Protein AF-A0A146GC69-F1 (afdb_monomer_lite)

Sequence (75 aa):
MTDREMVLELVAKLPEDVTIREIIEEIQFLAGLDAALEGVKAGRVMSENDLRHQMRQWLSSGSEGNLAFRVDKPR

Secondary structure (DSSP, 8-state):
--HHHHHHHHHHHS-TT--HHHHHHHHHHHHHHHHHHHHHHTT-PPPHHHHHHHHHHHHH-SSS-------PPP-

Foldseek 3Di:
DDLVVVLVVVVVPDDPPDDPLVSVLVSVVVVVVVVVVVCVVVVNDDDPVRVVVVVCCSVVCSDPDDPPPPPDDDD

Radius of gyration: 14.59 Å; chains: 1; bounding box: 34×21×38 Å

Structure (mmCIF, N/CA/C/O backbone):
data_AF-A0A146GC69-F1
#
_entry.id   AF-A0A146GC69-F1
#
loop_
_atom_site.group_PDB
_atom_site.id
_atom_site.type_symbol
_atom_site.label_atom_id
_atom_site.label_alt_id
_atom_site.label_comp_id
_atom_site.label_asym_id
_atom_site.label_entity_id
_atom_site.label_seq_id
_atom_site.pdbx_PDB_ins_code
_atom_site.Cartn_x
_atom_site.Cartn_y
_atom_site.Cartn_z
_atom_site.occupancy
_atom_site.B_iso_or_equiv
_atom_site.auth_seq_id
_atom_site.auth_comp_id
_atom_site.auth_asym_id
_atom_site.auth_atom_id
_atom_site.pdbx_PDB_model_num
ATOM 1 N N . MET A 1 1 ? -11.912 -2.856 -12.556 1.00 69.62 1 MET A N 1
ATOM 2 C CA . MET A 1 1 ? -12.121 -2.366 -11.184 1.00 69.62 1 MET A CA 1
ATOM 3 C C . MET A 1 1 ? -11.598 -0.946 -11.140 1.00 69.62 1 MET A C 1
ATOM 5 O O . MET A 1 1 ? -10.586 -0.677 -11.775 1.00 69.62 1 MET A O 1
ATOM 9 N N . THR A 1 2 ? -12.324 -0.045 -10.501 1.00 89.38 2 THR A N 1
ATOM 10 C CA . THR A 1 2 ? -11.911 1.345 -10.278 1.00 89.38 2 THR A CA 1
ATOM 11 C C . THR A 1 2 ? -11.072 1.453 -9.005 1.00 89.38 2 THR A C 1
ATOM 13 O O . THR A 1 2 ? -11.216 0.624 -8.105 1.00 89.38 2 THR A O 1
ATOM 16 N N . ASP A 1 3 ? -10.265 2.507 -8.877 1.00 85.00 3 ASP A N 1
ATOM 17 C CA . ASP A 1 3 ? -9.475 2.772 -7.662 1.00 85.00 3 ASP A CA 1
ATOM 18 C C . ASP A 1 3 ? -10.357 2.800 -6.407 1.00 85.00 3 ASP A C 1
ATOM 20 O O . ASP A 1 3 ? -10.003 2.269 -5.357 1.00 85.00 3 ASP A O 1
ATOM 24 N N . ARG A 1 4 ? -11.569 3.351 -6.539 1.00 90.00 4 ARG A N 1
ATOM 25 C CA . ARG A 1 4 ? -12.564 3.389 -5.465 1.00 90.00 4 ARG A CA 1
ATOM 26 C C . ARG A 1 4 ? -13.002 1.992 -5.028 1.00 90.00 4 ARG A C 1
ATOM 28 O O . ARG A 1 4 ? -13.115 1.744 -3.833 1.00 90.00 4 ARG A O 1
ATOM 35 N N . GLU A 1 5 ? -13.290 1.102 -5.973 1.00 92.06 5 GLU A N 1
ATOM 36 C CA . GLU A 1 5 ? -13.693 -0.279 -5.671 1.00 92.06 5 GLU A CA 1
ATOM 37 C C . GLU A 1 5 ? -12.555 -1.054 -4.999 1.00 92.06 5 GLU A C 1
ATOM 39 O O . GLU A 1 5 ? -12.792 -1.750 -4.017 1.00 92.06 5 GLU A O 1
ATOM 44 N N . MET A 1 6 ? -11.319 -0.863 -5.462 1.00 87.56 6 MET A N 1
ATOM 45 C CA . MET A 1 6 ? -10.132 -1.494 -4.884 1.00 87.56 6 MET A CA 1
ATOM 46 C C . MET A 1 6 ? -9.884 -1.051 -3.435 1.00 87.56 6 MET A C 1
ATOM 48 O O . MET A 1 6 ? -9.645 -1.889 -2.568 1.00 87.56 6 MET A O 1
ATOM 52 N N . VAL A 1 7 ? -9.998 0.251 -3.147 1.00 89.62 7 VAL A N 1
ATOM 53 C CA . VAL A 1 7 ? -9.854 0.777 -1.779 1.00 89.62 7 VAL A CA 1
ATOM 54 C C . VAL A 1 7 ? -10.962 0.257 -0.862 1.00 89.62 7 VAL A C 1
ATOM 56 O O . VAL A 1 7 ? -10.691 -0.112 0.277 1.00 89.62 7 VAL A O 1
ATOM 59 N N . LEU A 1 8 ? -12.206 0.188 -1.345 1.00 93.19 8 LEU A N 1
ATOM 60 C CA . LEU A 1 8 ? -13.316 -0.361 -0.560 1.00 93.19 8 LEU A CA 1
ATOM 61 C C . LEU A 1 8 ? -13.102 -1.841 -0.229 1.00 93.19 8 LEU A C 1
ATOM 63 O O . LEU A 1 8 ? -13.351 -2.252 0.902 1.00 93.19 8 LEU A O 1
ATOM 67 N N . GLU A 1 9 ? -12.612 -2.631 -1.185 1.00 92.25 9 GLU A N 1
ATOM 68 C CA . GLU A 1 9 ? -12.270 -4.031 -0.941 1.00 92.25 9 GLU A CA 1
ATOM 69 C C . GLU A 1 9 ? -11.104 -4.208 0.029 1.00 92.25 9 GLU A C 1
ATOM 71 O O . GLU A 1 9 ? -11.133 -5.144 0.827 1.00 92.25 9 GLU A O 1
ATOM 76 N N . LEU A 1 10 ? -10.086 -3.346 -0.045 1.00 89.81 10 LEU A N 1
ATOM 77 C CA . LEU A 1 10 ? -8.982 -3.344 0.910 1.00 89.81 10 LEU A CA 1
ATOM 78 C C . LEU A 1 10 ? -9.530 -3.118 2.319 1.00 89.81 10 LEU A C 1
ATOM 80 O O . LEU A 1 10 ? -9.348 -3.967 3.184 1.00 89.81 10 LEU A O 1
ATOM 84 N N . VAL A 1 11 ? -10.255 -2.015 2.524 1.00 90.88 11 VAL A N 1
ATOM 85 C CA . VAL A 1 11 ? -10.789 -1.642 3.841 1.00 90.88 11 VAL A CA 1
ATOM 86 C C . VAL A 1 11 ? -11.718 -2.723 4.394 1.00 90.88 11 VAL A C 1
ATOM 88 O O . VAL A 1 11 ? -11.652 -3.027 5.578 1.00 90.88 11 VAL A O 1
ATOM 91 N N . ALA A 1 12 ? -12.530 -3.361 3.546 1.00 92.88 12 ALA A N 1
ATOM 92 C CA . ALA A 1 12 ? -13.420 -4.445 3.961 1.00 92.88 12 ALA A CA 1
ATOM 93 C C . ALA A 1 12 ? -12.692 -5.720 4.438 1.00 92.88 12 ALA A C 1
ATOM 95 O O . ALA A 1 12 ? -13.309 -6.550 5.102 1.00 92.88 12 ALA A O 1
ATOM 96 N N . LYS A 1 13 ? -11.415 -5.906 4.077 1.00 91.94 13 LYS A N 1
ATOM 97 C CA . LYS A 1 13 ? -10.592 -7.071 4.451 1.00 91.94 13 LYS A CA 1
ATOM 98 C C . LYS A 1 13 ? -9.667 -6.792 5.640 1.00 91.94 13 LYS A C 1
ATOM 100 O O . LYS A 1 13 ? -9.018 -7.725 6.112 1.00 91.94 13 LYS A O 1
ATOM 105 N N . LEU A 1 14 ? -9.573 -5.542 6.095 1.00 91.62 14 LEU A N 1
ATOM 106 C CA . LEU A 1 14 ? -8.726 -5.177 7.227 1.00 91.62 14 LEU A CA 1
ATOM 107 C C . LEU A 1 14 ? -9.358 -5.610 8.564 1.00 91.62 14 LEU A C 1
ATOM 109 O O . LEU A 1 14 ? -10.583 -5.713 8.660 1.00 91.62 14 LEU A O 1
ATOM 113 N N . PRO A 1 15 ? -8.539 -5.865 9.599 1.00 92.56 15 PRO A N 1
ATOM 114 C CA . PRO A 1 15 ? -9.018 -6.135 10.954 1.00 92.56 15 PRO A CA 1
ATOM 115 C C . PRO A 1 15 ? -9.865 -4.988 11.527 1.00 92.56 15 PRO A C 1
ATOM 117 O O . PRO A 1 15 ? -9.666 -3.829 11.173 1.00 92.56 15 PRO A O 1
ATOM 120 N N . GLU A 1 16 ? -10.777 -5.287 12.457 1.00 90.88 16 GLU A N 1
ATOM 121 C CA . GLU A 1 16 ? -11.627 -4.263 13.094 1.00 90.88 16 GLU A CA 1
ATOM 122 C C . GLU A 1 16 ? -10.844 -3.275 13.977 1.00 90.88 16 GLU A C 1
ATOM 124 O O . GLU A 1 16 ? -11.305 -2.158 14.210 1.00 90.88 16 GLU A O 1
ATOM 129 N N . ASP A 1 17 ? -9.670 -3.671 14.471 1.00 93.50 17 ASP A N 1
ATOM 130 C CA . ASP A 1 17 ? -8.781 -2.866 15.313 1.00 93.50 17 ASP A CA 1
ATOM 131 C C . ASP A 1 17 ? -7.778 -2.021 14.514 1.00 93.50 17 ASP A C 1
ATOM 133 O O . ASP A 1 17 ? -6.974 -1.299 15.110 1.00 93.50 17 ASP A O 1
ATOM 137 N N . VAL A 1 18 ? -7.850 -2.064 13.179 1.00 94.00 18 VAL A N 1
ATOM 138 C CA . VAL A 1 18 ? -6.978 -1.273 12.311 1.00 94.00 18 VAL A CA 1
ATOM 139 C C . VAL A 1 18 ? -7.198 0.223 12.537 1.00 94.00 18 VAL A C 1
ATOM 141 O O . VAL A 1 18 ? -8.319 0.742 12.571 1.00 94.00 18 VAL A O 1
ATOM 144 N N . THR A 1 19 ? -6.105 0.958 12.668 1.00 94.31 19 THR A N 1
ATOM 145 C CA . THR A 1 19 ? -6.148 2.409 12.797 1.00 94.31 19 THR A CA 1
ATOM 146 C C . THR A 1 19 ? -6.260 3.075 11.430 1.00 94.31 19 THR A C 1
ATOM 148 O O . THR A 1 19 ? -5.814 2.563 10.405 1.00 94.31 19 THR A O 1
ATOM 151 N N . ILE A 1 20 ? -6.777 4.307 11.407 1.00 91.31 20 ILE A N 1
ATOM 152 C CA . ILE A 1 20 ? -6.808 5.126 10.183 1.00 91.31 20 ILE A CA 1
ATOM 153 C C . ILE A 1 20 ? -5.403 5.29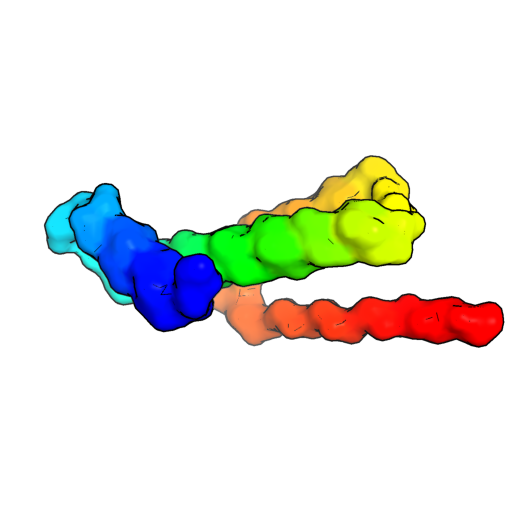4 9.580 1.00 91.31 20 ILE A C 1
ATOM 155 O O . ILE A 1 20 ? -5.267 5.383 8.362 1.00 91.31 20 ILE A O 1
ATOM 159 N N . ARG A 1 21 ? -4.354 5.326 10.412 1.00 90.19 21 ARG A N 1
ATOM 160 C CA . ARG A 1 21 ? -2.971 5.443 9.939 1.00 90.19 21 ARG A CA 1
ATOM 161 C C . ARG A 1 21 ? -2.547 4.214 9.137 1.00 90.19 21 ARG A C 1
ATOM 163 O O . ARG A 1 21 ? -2.060 4.377 8.027 1.00 90.19 21 ARG A O 1
ATOM 170 N N . GLU A 1 22 ? -2.799 3.023 9.662 1.00 87.25 22 GLU A N 1
ATOM 171 C CA . GLU A 1 22 ? -2.473 1.762 8.983 1.00 87.25 22 GLU A CA 1
ATOM 172 C C . GLU A 1 22 ? -3.280 1.603 7.686 1.00 87.25 22 GLU A C 1
ATOM 174 O O . GLU A 1 22 ? -2.737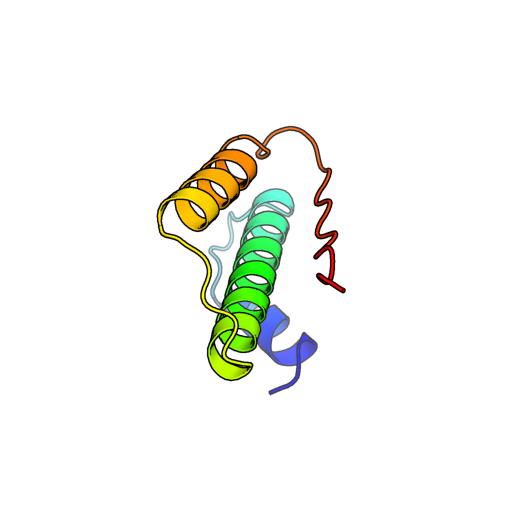 1.186 6.668 1.00 87.25 22 GLU A O 1
ATOM 179 N N . ILE A 1 23 ? -4.547 2.044 7.665 1.00 90.12 23 ILE A N 1
ATOM 180 C CA . ILE A 1 23 ? -5.346 2.083 6.426 1.00 90.12 23 ILE A CA 1
ATOM 181 C C . ILE A 1 23 ? -4.662 2.952 5.358 1.00 90.12 23 ILE A C 1
ATOM 183 O O . ILE A 1 23 ? -4.605 2.576 4.187 1.00 90.12 23 ILE A O 1
ATOM 187 N N . ILE A 1 24 ? -4.154 4.128 5.741 1.00 90.81 24 ILE A N 1
ATOM 188 C CA . ILE A 1 24 ? -3.458 5.032 4.815 1.00 90.81 24 ILE A CA 1
ATO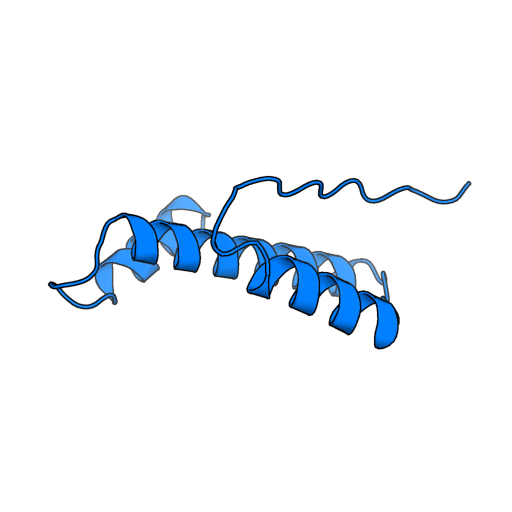M 189 C C . ILE A 1 24 ? -2.169 4.388 4.296 1.00 90.81 24 ILE A C 1
ATOM 191 O O . ILE A 1 24 ? -1.897 4.478 3.099 1.00 90.81 24 ILE A O 1
ATOM 195 N N . GLU A 1 25 ? -1.397 3.740 5.168 1.00 87.69 25 GLU A N 1
ATOM 196 C CA . GLU A 1 25 ? -0.156 3.049 4.800 1.00 87.69 25 GLU A CA 1
ATOM 197 C C . GLU A 1 25 ? -0.416 1.937 3.774 1.00 87.69 25 GLU A C 1
ATOM 199 O O . GLU A 1 25 ? 0.278 1.865 2.757 1.00 87.69 25 GLU A O 1
ATOM 204 N N . GLU A 1 26 ? -1.476 1.148 3.957 1.00 86.62 26 GLU A N 1
ATOM 205 C CA . GLU A 1 26 ? -1.850 0.095 3.008 1.00 86.62 26 GLU A CA 1
ATOM 206 C C . GLU A 1 26 ? -2.337 0.640 1.658 1.00 86.62 26 GLU A C 1
ATOM 208 O O . GLU A 1 26 ? -1.986 0.124 0.594 1.00 86.62 26 GLU A O 1
ATOM 213 N N . ILE A 1 27 ? -3.099 1.737 1.658 1.00 90.00 27 ILE A N 1
ATOM 214 C CA . ILE A 1 27 ? -3.507 2.394 0.406 1.00 90.00 27 ILE A CA 1
ATOM 215 C C . ILE A 1 27 ? -2.279 2.929 -0.344 1.00 90.00 27 ILE A C 1
ATOM 217 O O . ILE A 1 27 ? -2.185 2.785 -1.566 1.00 90.00 27 ILE A O 1
ATOM 221 N N . GLN A 1 28 ? -1.322 3.527 0.370 1.00 86.00 28 GLN A N 1
ATOM 222 C CA . GLN A 1 28 ? -0.068 4.000 -0.220 1.00 86.00 28 GLN A CA 1
ATOM 223 C C . GLN A 1 28 ? 0.760 2.843 -0.788 1.00 86.00 28 GLN A C 1
ATOM 225 O O . GLN A 1 28 ? 1.357 2.986 -1.858 1.00 86.00 28 GLN A O 1
ATOM 230 N N . PHE A 1 29 ? 0.747 1.690 -0.119 1.00 8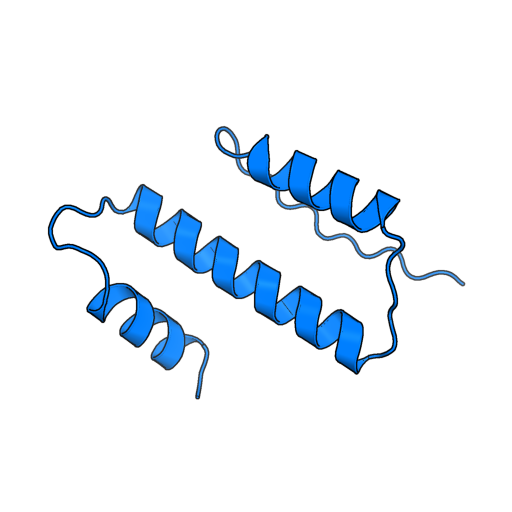4.56 29 PHE A N 1
ATOM 231 C CA . PHE A 1 29 ? 1.375 0.465 -0.602 1.00 84.56 29 PHE A CA 1
ATOM 232 C C . PHE A 1 29 ? 0.781 -0.027 -1.916 1.00 84.56 29 PHE A C 1
ATOM 234 O O . PHE A 1 29 ? 1.525 -0.252 -2.876 1.00 84.56 29 PHE A O 1
ATOM 241 N N . LEU A 1 30 ? -0.546 -0.107 -2.010 1.00 85.75 30 LEU A N 1
ATOM 242 C CA . LEU A 1 30 ? -1.214 -0.493 -3.252 1.00 85.75 30 LEU A CA 1
ATOM 243 C C . LEU A 1 30 ? -0.927 0.482 -4.400 1.00 85.75 30 LEU A C 1
ATOM 245 O O . LEU A 1 30 ? -0.618 0.042 -5.507 1.00 85.75 30 LEU A O 1
ATOM 249 N N . ALA A 1 31 ? -0.966 1.791 -4.139 1.00 84.44 31 ALA A N 1
ATOM 250 C CA . ALA A 1 31 ? -0.655 2.800 -5.152 1.00 84.44 31 ALA A CA 1
ATOM 251 C C . ALA A 1 31 ? 0.793 2.680 -5.666 1.00 84.44 31 ALA A C 1
ATOM 253 O O . ALA A 1 31 ? 1.047 2.807 -6.865 1.00 84.44 31 ALA A O 1
ATOM 254 N N . GLY A 1 32 ? 1.746 2.396 -4.771 1.00 81.00 32 GLY A N 1
ATOM 255 C CA . GLY A 1 32 ? 3.143 2.158 -5.137 1.00 81.00 32 GLY A CA 1
ATOM 256 C C . GLY A 1 32 ? 3.327 0.912 -6.009 1.00 81.00 32 GLY A C 1
ATOM 257 O O . GLY A 1 32 ? 4.073 0.951 -6.991 1.00 81.00 32 GLY A O 1
ATOM 258 N N . LEU A 1 33 ? 2.624 -0.180 -5.690 1.00 82.69 33 LEU A N 1
ATOM 259 C CA . LEU A 1 33 ? 2.648 -1.402 -6.496 1.00 82.69 33 LEU A CA 1
ATOM 260 C C . LEU A 1 33 ? 2.065 -1.192 -7.893 1.00 82.69 33 LEU A C 1
ATOM 262 O O . LEU A 1 33 ? 2.658 -1.656 -8.869 1.00 82.69 33 LEU A O 1
ATOM 266 N N . ASP A 1 34 ? 0.937 -0.492 -8.006 1.00 81.06 34 ASP A N 1
ATOM 267 C CA . ASP A 1 34 ? 0.303 -0.253 -9.303 1.00 81.06 34 ASP A CA 1
ATOM 268 C C . ASP A 1 34 ? 1.208 0.593 -10.212 1.00 81.06 34 ASP A C 1
ATOM 270 O O . ASP A 1 34 ? 1.504 0.202 -11.343 1.00 81.06 34 ASP A O 1
ATOM 274 N N . ALA A 1 35 ? 1.801 1.662 -9.670 1.00 78.25 35 ALA A N 1
ATOM 275 C CA . ALA A 1 35 ? 2.778 2.480 -10.386 1.00 78.25 35 ALA A CA 1
ATOM 276 C C . ALA A 1 35 ? 4.018 1.678 -10.835 1.00 78.25 35 ALA A C 1
ATOM 278 O O . ALA A 1 35 ? 4.531 1.873 -11.943 1.00 78.25 35 ALA A O 1
ATOM 279 N N . ALA A 1 36 ? 4.504 0.751 -10.004 1.00 76.75 36 ALA A N 1
ATOM 280 C CA . ALA A 1 36 ? 5.611 -0.131 -10.369 1.00 76.75 36 ALA A CA 1
ATOM 281 C C . ALA A 1 36 ? 5.228 -1.082 -11.517 1.00 76.75 36 ALA A C 1
ATOM 283 O O . ALA A 1 36 ? 5.995 -1.244 -12.471 1.00 76.75 36 ALA A O 1
ATOM 284 N N . LEU A 1 37 ? 4.027 -1.668 -11.469 1.00 79.06 37 LEU A N 1
ATOM 285 C CA . LEU A 1 37 ? 3.501 -2.537 -12.525 1.00 79.06 37 LEU A CA 1
ATOM 286 C C . LEU A 1 37 ? 3.303 -1.782 -13.843 1.00 79.06 37 LEU A C 1
ATOM 288 O O . LEU A 1 37 ? 3.637 -2.308 -14.907 1.00 79.06 37 LEU A O 1
ATOM 292 N N . GLU A 1 38 ? 2.808 -0.546 -13.798 1.00 78.12 38 GLU A N 1
ATOM 293 C CA . GLU A 1 38 ? 2.739 0.329 -14.971 1.00 78.12 38 GLU A CA 1
ATOM 294 C C . GLU A 1 38 ? 4.127 0.663 -15.527 1.00 78.12 38 GLU A C 1
ATOM 296 O O . GLU A 1 38 ? 4.325 0.684 -16.745 1.00 78.12 38 GLU A O 1
ATOM 301 N N . GLY A 1 39 ? 5.113 0.883 -14.651 1.00 72.75 39 GLY A N 1
ATOM 302 C CA . GLY A 1 39 ? 6.517 1.043 -15.023 1.00 72.75 39 GLY A CA 1
ATOM 303 C C . GLY A 1 39 ? 7.031 -0.137 -15.850 1.00 72.75 39 GLY A C 1
ATOM 304 O O . GLY A 1 39 ? 7.521 0.061 -16.964 1.00 72.75 39 GLY A O 1
ATOM 305 N N . VAL A 1 40 ? 6.821 -1.358 -15.353 1.00 74.88 40 VAL A N 1
ATOM 306 C CA . VAL A 1 40 ? 7.208 -2.601 -16.038 1.00 74.88 40 VAL A CA 1
ATOM 307 C C . VAL A 1 40 ? 6.476 -2.761 -17.374 1.00 74.88 40 VAL A C 1
ATOM 309 O O . VAL A 1 40 ? 7.116 -3.029 -18.391 1.00 74.88 40 VAL A O 1
ATOM 312 N N . LYS A 1 41 ? 5.152 -2.547 -17.408 1.00 71.06 41 LYS A N 1
ATOM 313 C CA . LYS A 1 41 ? 4.344 -2.624 -18.644 1.00 71.06 41 LYS A CA 1
ATOM 314 C C . LYS A 1 41 ? 4.808 -1.630 -19.709 1.00 71.06 41 LYS A C 1
ATOM 316 O O . LYS A 1 41 ? 4.785 -1.949 -20.893 1.00 71.06 41 LYS A O 1
ATOM 321 N N . ALA A 1 42 ? 5.255 -0.445 -19.298 1.00 75.06 42 ALA A N 1
ATOM 322 C CA . ALA A 1 42 ? 5.787 0.582 -20.191 1.00 75.06 42 ALA A CA 1
ATOM 323 C C . ALA A 1 42 ? 7.224 0.296 -20.680 1.00 75.06 42 ALA A C 1
ATOM 325 O O . ALA A 1 42 ? 7.822 1.151 -21.333 1.00 75.06 42 ALA A O 1
ATOM 326 N N . GLY A 1 43 ? 7.806 -0.863 -20.344 1.00 70.31 43 GLY A N 1
ATOM 327 C CA . GLY A 1 43 ? 9.188 -1.209 -20.681 1.00 70.31 43 GLY A CA 1
ATOM 328 C C . GLY A 1 43 ? 10.228 -0.406 -19.896 1.00 70.31 43 GLY A C 1
ATOM 329 O O . GLY A 1 43 ? 11.406 -0.413 -20.251 1.00 70.31 43 GLY A O 1
ATOM 330 N N . ARG A 1 44 ? 9.816 0.297 -18.831 1.00 65.94 44 ARG A N 1
ATOM 331 C CA . ARG A 1 44 ? 10.734 1.000 -17.934 1.00 65.94 44 ARG A CA 1
ATOM 332 C C . ARG A 1 44 ? 11.278 -0.007 -16.933 1.00 65.94 44 ARG A C 1
ATOM 334 O O . ARG A 1 44 ? 10.597 -0.400 -15.990 1.00 65.94 44 ARG A O 1
ATOM 341 N N . VAL A 1 45 ? 12.513 -0.433 -17.166 1.00 63.16 45 VAL A N 1
ATOM 342 C CA . VAL A 1 45 ? 13.247 -1.323 -16.267 1.00 63.16 45 VAL A CA 1
ATOM 343 C C . VAL A 1 45 ? 14.089 -0.448 -15.342 1.00 63.16 45 VAL A C 1
ATOM 345 O O . VAL A 1 45 ? 14.923 0.320 -15.816 1.00 63.16 45 VAL A O 1
ATOM 348 N N . MET A 1 46 ? 13.844 -0.525 -14.035 1.00 65.25 46 MET A N 1
ATOM 349 C CA . MET A 1 46 ? 14.721 0.085 -13.032 1.00 65.25 46 MET A CA 1
ATOM 350 C C . MET A 1 46 ? 15.807 -0.913 -12.625 1.00 65.25 46 MET A C 1
ATOM 352 O O . MET A 1 46 ? 15.576 -2.124 -12.654 1.00 65.25 46 MET A O 1
ATOM 356 N N . SER A 1 47 ? 16.995 -0.429 -12.260 1.00 69.94 47 SER A N 1
ATOM 357 C CA . SER A 1 47 ? 18.048 -1.318 -11.768 1.00 69.94 47 SER A CA 1
ATOM 358 C C . SER A 1 47 ? 17.716 -1.835 -10.361 1.00 69.94 47 SER A C 1
ATOM 360 O O . SER A 1 47 ? 16.973 -1.198 -9.612 1.00 69.94 47 SER A O 1
ATOM 362 N N . GLU A 1 48 ? 18.293 -2.974 -9.959 1.00 62.34 48 GLU A N 1
ATOM 363 C CA . GLU A 1 48 ? 18.129 -3.510 -8.595 1.00 62.34 48 GLU A CA 1
ATOM 364 C C . GLU A 1 48 ? 18.536 -2.479 -7.523 1.00 62.34 48 GLU A C 1
ATOM 366 O O . GLU A 1 48 ? 17.917 -2.387 -6.462 1.00 62.34 48 GLU A O 1
ATOM 371 N N . ASN A 1 49 ? 19.553 -1.662 -7.811 1.00 68.44 49 ASN A N 1
ATOM 372 C CA . ASN A 1 49 ? 20.004 -0.606 -6.910 1.00 68.44 49 ASN A CA 1
ATOM 373 C C . ASN A 1 49 ? 18.970 0.514 -6.756 1.00 68.44 49 ASN A C 1
ATOM 375 O O . ASN A 1 49 ? 18.763 0.978 -5.631 1.00 68.44 49 ASN A O 1
ATOM 379 N N . ASP A 1 50 ? 18.304 0.905 -7.844 1.00 67.12 50 ASP A N 1
ATOM 380 C CA . ASP A 1 50 ? 17.249 1.924 -7.822 1.00 67.12 50 ASP A CA 1
ATOM 381 C C . ASP A 1 50 ? 16.034 1.422 -7.042 1.00 67.12 50 ASP A C 1
ATOM 383 O O . ASP A 1 50 ? 15.525 2.123 -6.165 1.00 67.12 50 ASP A O 1
ATOM 387 N N . LEU A 1 51 ? 15.652 0.161 -7.273 1.00 72.62 51 LEU A N 1
ATOM 388 C CA . LEU A 1 51 ? 14.586 -0.504 -6.531 1.00 72.62 51 LEU A CA 1
ATOM 389 C C . LEU A 1 51 ? 14.900 -0.544 -5.030 1.00 72.62 51 LEU A C 1
ATOM 391 O O . LEU A 1 51 ? 14.092 -0.120 -4.205 1.00 72.62 51 LEU A O 1
ATOM 395 N N . ARG A 1 52 ? 16.104 -0.993 -4.651 1.00 69.62 52 ARG A N 1
ATOM 396 C CA . ARG A 1 52 ? 16.530 -1.033 -3.243 1.00 69.62 52 ARG A CA 1
ATOM 397 C C . ARG A 1 52 ? 16.594 0.357 -2.617 1.00 69.62 52 ARG A C 1
ATOM 399 O O . ARG A 1 52 ? 16.323 0.495 -1.426 1.00 69.62 52 ARG A O 1
ATOM 406 N N . HIS A 1 53 ? 16.984 1.381 -3.372 1.00 71.56 53 HIS A N 1
ATOM 407 C CA . HIS A 1 53 ? 17.023 2.753 -2.874 1.00 71.56 53 HIS A CA 1
ATOM 408 C C . HIS A 1 53 ? 15.615 3.298 -2.619 1.00 71.56 53 HIS A C 1
ATOM 410 O O . HIS A 1 53 ? 15.377 3.844 -1.544 1.00 71.56 53 HIS A O 1
ATOM 416 N N . GLN A 1 54 ? 14.673 3.062 -3.533 1.00 69.56 54 GLN A N 1
ATOM 417 C CA . GLN A 1 54 ? 13.270 3.445 -3.361 1.00 69.56 54 GLN A CA 1
ATOM 418 C C . GLN A 1 54 ? 12.595 2.694 -2.211 1.00 69.56 54 GLN A C 1
ATOM 420 O O . GLN A 1 54 ? 11.955 3.323 -1.373 1.00 69.56 54 GLN A O 1
ATOM 425 N N . MET A 1 55 ? 12.804 1.378 -2.098 1.00 72.06 55 MET A N 1
ATOM 426 C CA . MET A 1 55 ? 12.279 0.598 -0.971 1.00 72.06 55 MET A CA 1
ATOM 427 C C . MET A 1 55 ? 12.822 1.101 0.368 1.00 72.06 55 MET A C 1
ATOM 429 O O . MET A 1 55 ? 12.072 1.210 1.332 1.00 72.06 55 MET A O 1
ATOM 433 N N . ARG A 1 56 ? 14.114 1.454 0.439 1.00 73.94 56 ARG A N 1
ATOM 434 C CA . ARG A 1 56 ? 14.684 2.049 1.654 1.00 73.94 56 ARG A CA 1
ATOM 435 C C . ARG A 1 56 ? 14.051 3.390 1.977 1.00 73.94 56 ARG A C 1
ATOM 437 O O . ARG A 1 56 ? 13.735 3.603 3.138 1.00 73.94 56 ARG A O 1
ATOM 444 N N . GLN A 1 57 ? 13.867 4.275 0.998 1.00 67.88 57 GLN A N 1
ATOM 445 C CA . GLN A 1 57 ? 13.202 5.558 1.237 1.00 67.88 57 GLN A CA 1
ATOM 446 C C . GLN A 1 57 ? 11.786 5.350 1.762 1.00 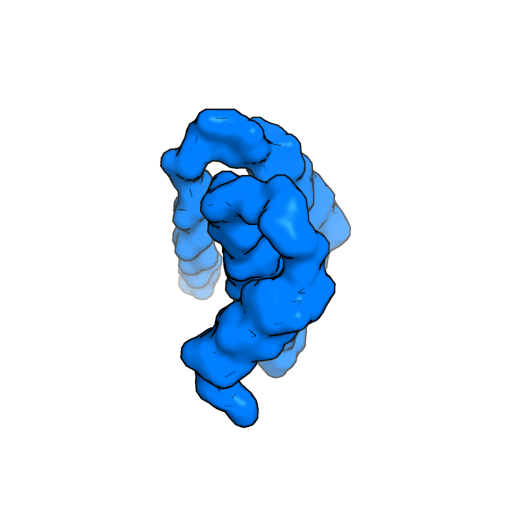67.88 57 GLN A C 1
ATOM 448 O O . GLN A 1 57 ? 11.418 5.975 2.745 1.00 67.88 57 GLN A O 1
ATOM 453 N N . TRP A 1 58 ? 11.045 4.415 1.178 1.00 64.81 58 TRP A N 1
ATOM 454 C CA . TRP A 1 58 ? 9.682 4.118 1.583 1.00 64.81 58 TRP A CA 1
ATOM 455 C C . TRP A 1 58 ? 9.591 3.576 3.016 1.00 64.81 58 TRP A C 1
ATOM 457 O O . TRP A 1 58 ? 8.869 4.133 3.842 1.00 64.81 58 TRP A O 1
ATOM 467 N N . LEU A 1 59 ? 10.410 2.572 3.340 1.00 70.31 59 LEU A N 1
ATOM 468 C CA . LEU A 1 59 ? 10.501 1.994 4.685 1.00 70.31 59 LEU A CA 1
ATOM 469 C C . LEU A 1 59 ? 11.075 2.977 5.717 1.00 70.31 59 LEU A C 1
ATOM 471 O O . LEU A 1 59 ? 10.808 2.845 6.906 1.00 70.31 59 LEU A O 1
ATOM 475 N N . SER A 1 60 ? 11.860 3.963 5.274 1.00 67.75 60 SER A N 1
ATOM 476 C CA . SER A 1 60 ? 12.427 5.009 6.139 1.00 67.75 60 SER A CA 1
ATOM 477 C C . SER A 1 60 ? 11.497 6.218 6.291 1.00 67.75 60 SER A C 1
ATOM 479 O O . SER A 1 60 ? 11.616 6.944 7.270 1.00 67.75 60 SER A O 1
ATOM 481 N N . SER A 1 61 ? 10.570 6.436 5.349 1.00 57.06 61 SER A N 1
ATOM 482 C CA . SER A 1 61 ? 9.572 7.517 5.364 1.00 57.06 61 SER A CA 1
ATOM 483 C C . SER A 1 61 ? 8.326 7.201 6.193 1.00 57.06 61 SER A C 1
ATOM 485 O O . SER A 1 61 ? 7.406 8.014 6.228 1.00 57.06 61 SER A O 1
ATOM 487 N N . GLY A 1 62 ? 8.316 6.082 6.924 1.00 49.75 62 GLY A N 1
ATOM 488 C CA . GLY A 1 62 ? 7.298 5.739 7.927 1.00 49.75 62 GLY A CA 1
ATOM 489 C C . GLY A 1 62 ? 7.209 6.704 9.125 1.00 49.75 62 GLY A C 1
ATOM 490 O O .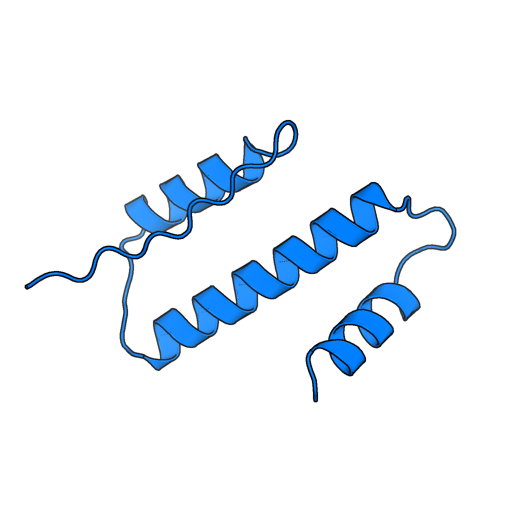 GLY A 1 62 ? 6.719 6.324 10.183 1.00 49.75 62 GLY A O 1
ATOM 491 N N . SER A 1 63 ? 7.685 7.946 8.994 1.00 46.72 63 SER A N 1
ATOM 492 C CA . SER A 1 63 ? 7.562 8.994 10.009 1.00 46.72 63 SER A CA 1
ATOM 493 C C . SER A 1 63 ? 7.177 10.373 9.466 1.00 46.72 63 SER A C 1
ATOM 495 O O . SER A 1 63 ? 6.464 11.076 10.175 1.00 46.72 63 SER A O 1
ATOM 497 N N . GLU A 1 64 ? 7.536 10.777 8.241 1.00 39.62 64 GLU A N 1
ATOM 498 C CA . GLU A 1 64 ? 7.149 12.094 7.707 1.00 39.62 64 GLU A CA 1
ATOM 499 C C . GLU A 1 64 ? 6.940 12.056 6.186 1.00 39.62 64 GLU A C 1
ATOM 501 O O . GLU A 1 64 ? 7.831 11.715 5.407 1.00 39.62 64 GLU A O 1
ATOM 506 N N . GLY A 1 65 ? 5.720 12.399 5.766 1.00 49.19 65 GLY A N 1
ATOM 507 C CA . GLY A 1 65 ? 5.283 12.349 4.378 1.00 49.19 65 GLY A CA 1
ATOM 508 C C . GLY A 1 65 ? 6.058 13.301 3.471 1.00 49.19 65 GLY A C 1
ATOM 509 O O . GLY A 1 65 ? 5.945 14.517 3.589 1.00 49.19 65 GLY A O 1
ATOM 510 N N . ASN A 1 66 ? 6.780 12.741 2.502 1.00 46.41 66 ASN A N 1
ATOM 511 C CA . ASN A 1 66 ? 7.159 13.438 1.278 1.00 46.41 66 ASN A CA 1
ATOM 512 C C . ASN A 1 66 ? 7.440 12.416 0.167 1.00 46.41 66 ASN A C 1
ATOM 514 O O . ASN A 1 66 ? 8.567 11.957 -0.010 1.00 46.41 66 ASN A O 1
ATOM 518 N N . LEU A 1 67 ? 6.406 12.029 -0.582 1.00 51.06 67 LEU A N 1
ATOM 519 C CA . LEU A 1 67 ? 6.553 11.146 -1.741 1.00 51.06 67 LEU A CA 1
ATOM 520 C C . LEU A 1 67 ? 6.802 11.988 -2.997 1.00 51.06 67 LEU A C 1
ATOM 522 O O . LEU A 1 67 ? 5.902 12.280 -3.785 1.00 51.06 67 LEU A O 1
ATOM 526 N N . ALA A 1 68 ? 8.060 12.388 -3.171 1.00 44.00 68 ALA A N 1
ATOM 527 C CA . ALA A 1 68 ? 8.564 13.024 -4.380 1.00 44.00 68 ALA A CA 1
ATOM 528 C C . ALA A 1 68 ? 8.784 11.982 -5.495 1.00 44.00 68 ALA A C 1
ATOM 530 O O . ALA A 1 68 ? 9.915 11.660 -5.851 1.00 44.00 68 ALA A O 1
ATOM 531 N N . PHE A 1 69 ? 7.706 11.480 -6.103 1.00 48.22 69 PHE A N 1
ATOM 532 C CA . PHE A 1 69 ? 7.786 10.757 -7.378 1.00 48.22 69 PHE A CA 1
ATOM 533 C C . PHE A 1 69 ? 7.956 11.749 -8.542 1.00 48.22 69 PHE A C 1
ATOM 535 O O . PHE A 1 69 ? 7.061 11.940 -9.364 1.00 48.22 69 PHE A O 1
ATOM 542 N N . ARG A 1 70 ? 9.120 12.408 -8.629 1.00 43.38 70 ARG A N 1
ATOM 543 C CA . ARG A 1 70 ? 9.565 13.042 -9.882 1.00 43.38 70 ARG A CA 1
ATOM 544 C C . ARG A 1 70 ? 10.365 12.015 -10.672 1.00 43.38 70 ARG A C 1
ATOM 546 O O . ARG A 1 70 ? 11.560 11.847 -10.464 1.00 43.38 70 ARG A O 1
ATOM 553 N N . VAL A 1 71 ? 9.682 11.331 -11.583 1.00 47.59 71 VAL A N 1
ATOM 554 C CA . VAL A 1 71 ? 10.328 10.591 -12.670 1.00 47.59 71 VAL A CA 1
ATOM 555 C C . VAL A 1 71 ? 10.927 11.632 -13.613 1.00 47.59 71 VAL A C 1
ATOM 557 O O . VAL A 1 71 ? 10.205 12.248 -14.399 1.00 47.59 71 VAL A O 1
ATOM 560 N N . ASP A 1 72 ? 12.230 11.880 -13.495 1.00 44.66 72 ASP A N 1
ATOM 561 C CA . ASP A 1 72 ? 12.947 12.684 -14.479 1.00 44.66 72 ASP A CA 1
ATOM 562 C C . ASP A 1 72 ? 13.034 11.888 -15.787 1.00 44.66 72 ASP A C 1
ATOM 564 O O . ASP A 1 72 ? 13.440 10.724 -15.818 1.00 44.66 72 ASP A O 1
ATOM 568 N N . LYS A 1 73 ? 12.564 12.501 -16.872 1.00 36.22 73 LYS A N 1
ATOM 569 C CA . LYS A 1 73 ? 12.545 11.910 -18.210 1.00 36.22 73 LYS A CA 1
ATOM 570 C C . LYS A 1 73 ? 13.892 12.226 -18.867 1.00 36.22 73 LYS A C 1
ATOM 572 O O . LYS A 1 73 ? 14.172 13.411 -19.046 1.00 36.22 73 LYS A O 1
ATOM 577 N N . PRO A 1 74 ? 14.715 11.240 -19.266 1.00 45.78 74 PRO A N 1
ATOM 578 C CA . PRO A 1 74 ? 15.933 11.557 -19.995 1.00 45.78 74 PRO A CA 1
ATOM 579 C C . PRO A 1 74 ? 15.575 12.105 -21.387 1.00 45.78 74 PRO A C 1
ATOM 581 O O . PRO A 1 74 ? 14.673 11.587 -22.054 1.00 45.78 74 PRO A O 1
ATOM 584 N N . ARG A 1 75 ? 16.248 13.196 -21.774 1.00 43.00 75 ARG A N 1
ATOM 585 C CA . ARG A 1 75 ? 16.326 13.683 -23.159 1.00 43.00 75 ARG A CA 1
ATOM 586 C C . ARG A 1 75 ? 17.256 12.807 -23.981 1.00 43.00 75 ARG A C 1
ATOM 588 O O . ARG A 1 75 ? 18.262 12.344 -23.403 1.00 43.00 75 ARG A O 1
#

Organism: Terrimicrobium sacchariphilum (NCBI:txid690879)

pLDDT: mean 73.89, std 16.63, range [36.22, 94.31]